Protein AF-A0A382FI22-F1 (afdb_monomer)

Solvent-accessible surface area (backbone atoms only — not comparable to full-atom values): 4390 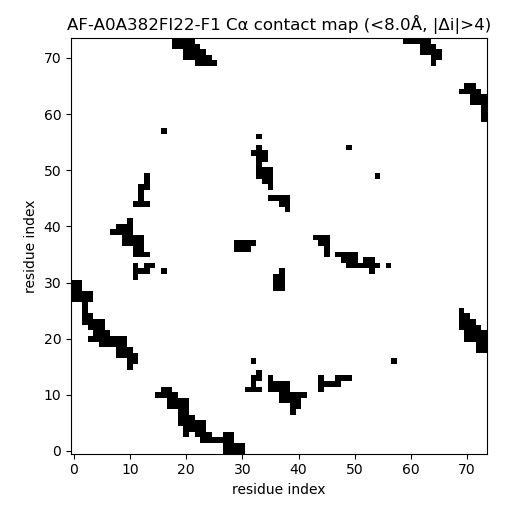Å² total; per-residue (Å²): 114,44,72,53,48,60,77,43,47,34,29,35,38,73,53,94,53,63,37,36,28,68,35,38,43,97,57,66,43,75,58,62,39,34,76,27,58,43,36,55,64,92,55,80,65,52,92,70,68,71,31,81,94,41,61,84,72,83,74,82,97,48,75,50,62,50,98,79,68,46,32,29,34,68

pLDDT: mean 94.74, std 2.8, range [84.06, 98.06]

Sequence (74 aa):
MAQLKPGTRWTSSVCDTEVIVVKGPPDEVELTCGGVTMVAAGEEPVAGGLDDGASGGTLLGKRYVDDGDTMEVL

Radius of gyration: 11.65 Å; Cα contacts (8 Å, |Δi|>4): 156; chains: 1; bounding box: 25×25×27 Å

Secondary structure (DSSP, 8-state):
-B---TT-EEE-SSSS-EEEEEE--SS-B--EETTEE-EETTSPPPP----GGGTT---TT--EE-TTS--EE-

Mean predicted aligned error: 2.85 Å

Structure (mmCIF, N/CA/C/O backbone):
data_AF-A0A382FI22-F1
#
_entry.id   AF-A0A382FI22-F1
#
loop_
_atom_site.group_PDB
_atom_site.id
_atom_site.type_symbol
_atom_site.label_atom_id
_atom_site.label_alt_id
_atom_site.label_comp_id
_atom_site.label_asym_id
_atom_site.label_entity_id
_atom_site.label_seq_id
_atom_site.pdbx_PDB_ins_code
_atom_site.Cartn_x
_atom_site.Cartn_y
_atom_site.Cartn_z
_atom_site.occupancy
_atom_site.B_iso_or_equiv
_atom_site.auth_seq_id
_atom_site.auth_comp_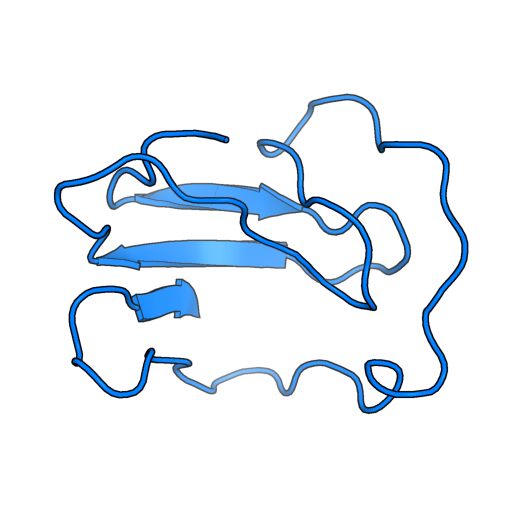id
_atom_site.auth_asym_id
_atom_site.auth_atom_id
_atom_site.pdbx_PDB_model_num
ATOM 1 N N . MET A 1 1 ? 10.188 -6.825 4.756 1.00 84.06 1 MET A N 1
ATOM 2 C CA . MET A 1 1 ? 9.254 -6.362 5.805 1.00 84.06 1 MET A CA 1
ATOM 3 C C . MET A 1 1 ? 9.553 -4.907 6.112 1.00 84.06 1 MET A C 1
ATOM 5 O O . MET A 1 1 ? 10.711 -4.515 6.010 1.00 84.06 1 MET A O 1
ATOM 9 N N . ALA A 1 2 ? 8.527 -4.115 6.409 1.00 90.19 2 ALA A N 1
ATOM 10 C CA . ALA A 1 2 ? 8.648 -2.702 6.739 1.00 90.19 2 ALA A CA 1
ATOM 11 C C . ALA A 1 2 ? 7.535 -2.269 7.698 1.00 90.19 2 ALA A C 1
ATOM 13 O O . ALA A 1 2 ? 6.434 -2.823 7.695 1.00 90.19 2 ALA A O 1
ATOM 14 N N . GLN A 1 3 ? 7.807 -1.234 8.491 1.00 95.56 3 GLN A N 1
ATOM 15 C CA . GLN A 1 3 ? 6.782 -0.589 9.302 1.00 95.56 3 GLN A CA 1
ATOM 16 C C . GLN A 1 3 ? 5.970 0.394 8.447 1.00 95.56 3 GLN A C 1
ATOM 18 O O . GLN A 1 3 ? 6.487 1.428 8.011 1.00 95.56 3 GLN A O 1
ATOM 23 N N . LEU A 1 4 ? 4.688 0.091 8.227 1.00 96.75 4 LEU A N 1
ATOM 24 C CA . LEU A 1 4 ? 3.783 0.949 7.462 1.00 96.75 4 LEU A CA 1
ATOM 25 C C . LEU A 1 4 ? 3.367 2.153 8.309 1.00 96.75 4 LEU A C 1
ATOM 27 O O . LEU A 1 4 ? 2.664 2.017 9.305 1.00 96.75 4 LEU A O 1
ATOM 31 N N . LYS A 1 5 ? 3.800 3.355 7.925 1.00 96.69 5 LYS A N 1
ATOM 32 C CA . LYS A 1 5 ? 3.478 4.584 8.665 1.00 96.69 5 LYS A CA 1
ATOM 33 C C . LYS A 1 5 ? 2.336 5.334 7.979 1.00 96.69 5 LYS A C 1
ATOM 35 O O . LYS A 1 5 ? 2.415 5.524 6.762 1.00 96.69 5 LYS A O 1
ATOM 40 N N . PRO A 1 6 ? 1.318 5.814 8.716 1.00 97.75 6 PRO A N 1
ATOM 41 C CA . PRO A 1 6 ? 0.270 6.654 8.147 1.00 97.75 6 PRO A CA 1
ATOM 42 C C . PRO A 1 6 ? 0.831 7.829 7.335 1.00 97.75 6 PRO A C 1
ATOM 44 O O . PRO A 1 6 ? 1.787 8.484 7.749 1.00 97.75 6 PRO A O 1
ATOM 47 N N . GLY A 1 7 ? 0.243 8.077 6.167 1.00 97.50 7 GLY A N 1
ATOM 48 C CA . GLY A 1 7 ? 0.661 9.103 5.212 1.00 97.50 7 GLY A CA 1
ATOM 49 C C . GLY A 1 7 ? 1.810 8.701 4.282 1.00 97.50 7 GLY A C 1
ATOM 50 O O . GLY A 1 7 ? 2.123 9.461 3.368 1.00 97.50 7 GLY A O 1
ATOM 51 N N . THR A 1 8 ? 2.436 7.532 4.468 1.00 97.75 8 THR A N 1
ATOM 52 C CA . THR A 1 8 ? 3.451 7.040 3.520 1.00 97.75 8 THR A CA 1
ATOM 53 C C . THR A 1 8 ? 2.806 6.476 2.260 1.00 97.75 8 THR A C 1
ATOM 55 O O . THR A 1 8 ? 1.740 5.861 2.318 1.00 97.75 8 THR A O 1
ATOM 58 N N . ARG A 1 9 ? 3.461 6.696 1.116 1.00 98.06 9 ARG A N 1
ATOM 59 C CA . ARG A 1 9 ? 3.038 6.193 -0.195 1.00 98.06 9 ARG A CA 1
ATOM 60 C C . ARG A 1 9 ? 3.924 5.030 -0.618 1.00 98.06 9 ARG A C 1
ATOM 62 O O . ARG A 1 9 ? 5.145 5.105 -0.478 1.00 98.06 9 ARG A O 1
ATOM 69 N N . TRP A 1 10 ? 3.294 4.005 -1.171 1.00 98.00 10 TRP A N 1
ATOM 70 C CA . TRP A 1 10 ? 3.932 2.784 -1.648 1.00 98.00 10 TRP A CA 1
ATOM 71 C C . TRP A 1 10 ? 3.531 2.528 -3.096 1.00 98.00 10 TRP A C 1
ATOM 73 O O . TRP A 1 10 ? 2.391 2.796 -3.475 1.00 98.00 10 TRP A O 1
ATOM 83 N N . THR A 1 11 ? 4.463 2.021 -3.898 1.00 97.50 11 THR A N 1
ATOM 84 C CA . THR A 1 11 ? 4.253 1.711 -5.316 1.00 97.50 11 THR A CA 1
ATOM 85 C C . THR A 1 11 ? 4.413 0.221 -5.567 1.00 97.50 11 THR A C 1
ATOM 87 O O . THR A 1 11 ? 5.267 -0.442 -4.973 1.00 97.50 11 THR A O 1
ATOM 90 N N . SER A 1 12 ? 3.562 -0.311 -6.439 1.00 96.62 12 SER A N 1
ATOM 91 C CA . SER A 1 12 ? 3.686 -1.673 -6.935 1.00 96.62 12 SER A CA 1
ATOM 92 C C . SER A 1 12 ? 4.940 -1.796 -7.793 1.00 96.62 12 SER A C 1
ATOM 94 O O . SER A 1 12 ? 5.347 -0.849 -8.467 1.00 96.62 12 SER A O 1
ATOM 96 N N . SER A 1 13 ? 5.545 -2.981 -7.759 1.00 96.00 13 SER A N 1
ATOM 97 C CA . SER A 1 13 ? 6.704 -3.308 -8.591 1.00 96.00 13 SER A CA 1
ATOM 98 C C . SER A 1 13 ? 6.309 -3.923 -9.942 1.00 96.00 13 SER A C 1
ATOM 100 O O . SER A 1 13 ? 7.158 -4.075 -10.815 1.00 96.00 13 SER A O 1
ATOM 102 N N . VAL A 1 14 ? 5.034 -4.294 -10.123 1.00 95.19 14 VAL A N 1
ATOM 103 C CA . VAL A 1 14 ? 4.549 -5.063 -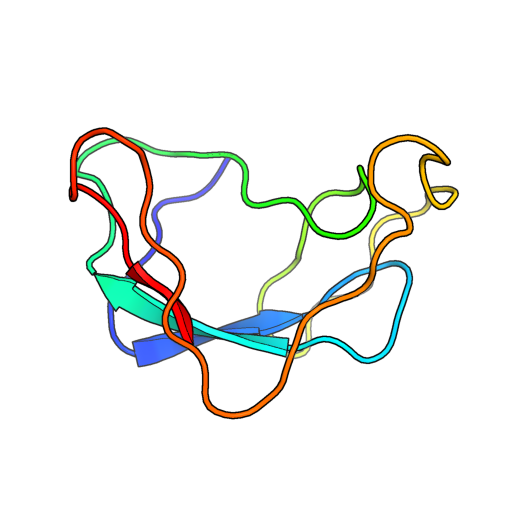11.289 1.00 95.19 14 VAL A CA 1
ATOM 104 C C . VAL A 1 14 ? 3.419 -4.385 -12.067 1.00 95.19 14 VAL A C 1
ATOM 106 O O . VAL A 1 14 ? 3.028 -4.869 -13.127 1.00 95.19 14 VAL A O 1
ATOM 109 N N . CYS A 1 15 ? 2.873 -3.279 -11.563 1.00 93.69 15 CYS A N 1
ATOM 110 C CA . CYS A 1 15 ? 1.845 -2.488 -12.239 1.00 93.69 15 CYS A CA 1
ATOM 111 C C . CYS A 1 15 ? 1.864 -1.036 -11.744 1.00 93.69 15 CYS A C 1
ATOM 113 O O . CYS A 1 15 ? 2.592 -0.707 -10.813 1.00 93.69 15 CYS A O 1
ATOM 115 N N . ASP A 1 16 ? 1.006 -0.186 -12.305 1.00 94.19 16 ASP A N 1
ATOM 116 C CA . ASP A 1 16 ? 0.935 1.244 -11.961 1.00 94.19 16 ASP A CA 1
ATOM 117 C C . ASP A 1 16 ? 0.182 1.531 -10.642 1.00 94.19 16 ASP A C 1
ATOM 119 O O . ASP A 1 16 ? -0.194 2.669 -10.365 1.00 94.19 16 ASP A O 1
ATOM 123 N N . THR A 1 17 ? -0.113 0.501 -9.837 1.00 96.25 17 THR A N 1
ATOM 124 C CA . THR A 1 17 ? -0.850 0.680 -8.579 1.00 96.25 17 THR A CA 1
ATOM 125 C C . THR A 1 17 ? 0.029 1.348 -7.538 1.00 96.25 17 THR A C 1
ATOM 127 O O . THR A 1 17 ? 1.123 0.880 -7.227 1.00 96.25 17 THR A O 1
ATOM 130 N N . GLU A 1 18 ? -0.523 2.370 -6.904 1.00 97.12 18 GLU A N 1
ATOM 131 C CA . GLU A 1 18 ? 0.061 3.009 -5.740 1.00 97.12 18 GLU A CA 1
ATOM 132 C C . GLU A 1 18 ? -0.987 3.134 -4.651 1.00 97.12 18 GLU A C 1
ATOM 134 O O . GLU A 1 18 ? -2.174 3.287 -4.940 1.00 97.12 18 GLU A O 1
ATOM 139 N N . VAL A 1 19 ? -0.532 3.098 -3.405 1.00 97.56 19 VAL A N 1
ATOM 140 C CA . VAL A 1 19 ? -1.410 3.221 -2.247 1.00 97.56 19 VAL A CA 1
ATOM 141 C C . VAL A 1 19 ? -0.836 4.175 -1.216 1.00 97.56 19 VAL A C 1
ATOM 143 O O . VAL A 1 19 ? 0.385 4.329 -1.091 1.00 97.56 19 VAL A O 1
ATOM 1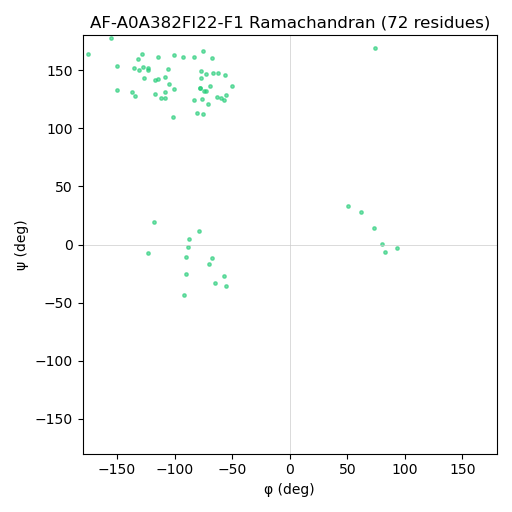46 N N . ILE A 1 20 ? -1.723 4.802 -0.449 1.00 98.00 20 ILE A N 1
ATOM 147 C CA . ILE A 1 20 ? -1.352 5.582 0.734 1.00 98.00 20 ILE A CA 1
ATOM 148 C C . ILE A 1 20 ? -1.790 4.827 1.982 1.00 98.00 20 ILE A C 1
ATOM 150 O O . ILE A 1 20 ? -2.942 4.414 2.107 1.00 98.00 20 ILE A O 1
ATOM 154 N N . VAL A 1 21 ? -0.875 4.691 2.939 1.00 98.06 21 VAL A N 1
ATOM 155 C CA . VAL A 1 21 ? -1.174 4.097 4.242 1.00 98.06 21 VAL A CA 1
ATOM 156 C C . VAL A 1 21 ? -2.041 5.063 5.047 1.00 98.06 21 VAL A C 1
ATOM 158 O O . VAL A 1 21 ? -1.624 6.179 5.353 1.00 98.06 21 VAL A O 1
ATOM 161 N N . VAL A 1 22 ? -3.235 4.629 5.435 1.00 98.06 22 VAL A N 1
ATOM 162 C CA . VAL A 1 22 ? -4.101 5.345 6.383 1.00 98.06 22 VAL A CA 1
ATOM 163 C C . VAL A 1 22 ? -3.828 4.872 7.805 1.00 98.06 22 VAL A C 1
ATOM 165 O O . VAL A 1 22 ? -3.714 5.684 8.723 1.00 98.06 22 VAL A O 1
ATOM 168 N N . LYS A 1 23 ? -3.698 3.555 7.974 1.00 97.25 23 LYS A N 1
ATOM 169 C CA . LYS A 1 23 ? -3.464 2.879 9.249 1.00 97.25 23 LYS A CA 1
ATOM 170 C C . LYS A 1 23 ? -2.405 1.806 9.028 1.00 97.25 23 LYS A C 1
ATOM 172 O O . LYS A 1 23 ? -2.494 1.048 8.066 1.00 97.25 23 LYS A O 1
ATOM 177 N N . GLY A 1 24 ? -1.394 1.776 9.885 1.00 94.88 24 GLY A N 1
ATOM 178 C CA . GLY A 1 24 ? -0.359 0.749 9.862 1.00 94.88 24 GLY A CA 1
ATOM 179 C C . GLY A 1 24 ? -0.504 -0.200 11.049 1.00 94.88 24 GLY A C 1
ATOM 180 O O . GLY A 1 24 ? -0.849 0.280 12.134 1.00 94.88 24 GLY A O 1
ATOM 181 N N . PRO A 1 25 ? -0.210 -1.499 10.874 1.00 94.44 25 PRO A N 1
ATOM 182 C CA . PRO A 1 25 ? -0.175 -2.439 11.983 1.00 94.44 25 PRO A CA 1
ATOM 183 C C . PRO A 1 25 ? 0.997 -2.106 12.929 1.00 94.44 25 PRO A C 1
ATOM 185 O O . PRO A 1 25 ? 1.934 -1.401 12.537 1.00 94.44 25 PRO A O 1
ATOM 188 N N . PRO A 1 26 ? 0.964 -2.583 14.188 1.00 89.81 26 PRO A N 1
ATOM 189 C CA . PRO A 1 26 ? 2.041 -2.331 15.148 1.00 89.81 26 PRO A CA 1
ATOM 190 C C . PRO A 1 26 ? 3.364 -2.991 14.732 1.00 89.81 26 PRO A C 1
ATOM 192 O O . PRO A 1 26 ? 4.437 -2.438 14.988 1.00 89.81 26 PRO A O 1
ATOM 195 N N . ASP A 1 27 ? 3.271 -4.146 14.075 1.00 93.38 27 ASP A N 1
ATOM 196 C CA . ASP A 1 27 ? 4.401 -4.957 13.640 1.00 93.38 27 ASP A CA 1
ATOM 197 C C . ASP A 1 27 ? 4.837 -4.615 12.209 1.00 93.38 27 ASP A C 1
ATOM 199 O O . ASP A 1 27 ? 4.095 -4.026 11.418 1.00 93.38 27 ASP A O 1
ATOM 203 N N . GLU A 1 28 ? 6.064 -4.999 11.857 1.00 94.94 28 GLU A N 1
ATOM 204 C CA . GLU A 1 28 ? 6.518 -4.921 10.472 1.00 94.94 28 GLU A CA 1
ATOM 205 C C . GLU A 1 28 ? 5.782 -5.947 9.613 1.00 94.94 28 GLU A C 1
ATOM 207 O O . GLU A 1 28 ? 5.644 -7.113 9.982 1.00 94.94 28 GLU A O 1
ATOM 212 N N . VAL A 1 29 ? 5.350 -5.518 8.431 1.00 94.62 29 VAL A N 1
ATOM 213 C CA . VAL A 1 29 ? 4.638 -6.374 7.482 1.00 94.62 29 VAL A CA 1
ATOM 214 C C . VAL A 1 29 ? 5.286 -6.318 6.111 1.00 94.62 29 VAL A C 1
ATOM 216 O O . VAL A 1 29 ? 6.100 -5.444 5.803 1.00 94.62 29 VAL A O 1
ATOM 219 N N . GLU A 1 30 ? 4.949 -7.286 5.274 1.00 94.31 30 GLU A N 1
ATOM 220 C CA . GLU A 1 30 ? 5.263 -7.241 3.857 1.00 94.31 30 GLU A CA 1
ATOM 221 C C . GLU A 1 30 ? 4.016 -6.831 3.078 1.00 94.31 30 GLU A C 1
ATOM 223 O O . GLU A 1 30 ? 3.050 -7.584 2.985 1.00 94.31 30 GLU A O 1
ATOM 228 N N . LEU A 1 31 ? 4.037 -5.615 2.534 1.00 95.31 31 LEU A N 1
ATOM 229 C CA . LEU A 1 31 ? 2.988 -5.145 1.642 1.00 95.31 31 LEU A CA 1
ATOM 230 C C . LEU A 1 31 ? 3.287 -5.648 0.229 1.00 95.31 31 LEU A C 1
ATOM 232 O O . LEU A 1 31 ? 4.366 -5.386 -0.303 1.00 95.31 31 LEU A O 1
ATOM 236 N N . THR A 1 32 ? 2.336 -6.350 -0.382 1.00 95.75 32 THR A N 1
ATOM 237 C CA . THR A 1 32 ? 2.477 -6.885 -1.740 1.00 95.75 32 THR A CA 1
ATOM 238 C C . THR A 1 32 ? 1.357 -6.389 -2.647 1.00 95.75 32 THR A C 1
ATOM 240 O O . THR A 1 32 ? 0.239 -6.125 -2.208 1.00 95.75 32 THR A O 1
ATOM 243 N N . CYS A 1 33 ? 1.663 -6.263 -3.935 1.00 95.81 33 CYS A N 1
ATOM 244 C CA . CYS A 1 33 ? 0.697 -6.015 -4.995 1.00 95.81 33 CYS A CA 1
ATOM 245 C C . CYS A 1 33 ? 1.020 -6.958 -6.152 1.00 95.81 33 CYS A C 1
ATOM 247 O O . CYS A 1 33 ? 2.172 -7.051 -6.574 1.00 95.81 33 CYS A O 1
ATOM 249 N N . GLY A 1 34 ? 0.023 -7.706 -6.630 1.00 94.50 34 GLY A N 1
ATOM 250 C CA . GLY A 1 34 ? 0.246 -8.691 -7.688 1.00 94.50 34 GLY A CA 1
ATOM 251 C C . GLY A 1 34 ? 1.223 -9.810 -7.304 1.00 94.50 34 GLY A C 1
ATOM 252 O O . GLY A 1 34 ? 1.922 -10.326 -8.169 1.00 94.50 34 GLY A O 1
ATOM 253 N N . GLY A 1 35 ? 1.321 -10.143 -6.011 1.00 94.88 35 GLY A N 1
ATOM 254 C CA . GLY A 1 35 ? 2.252 -11.153 -5.492 1.00 94.88 35 GLY A CA 1
ATOM 255 C C . GLY A 1 35 ? 3.699 -10.677 -5.314 1.00 94.88 35 GLY A C 1
ATOM 256 O O . GLY A 1 35 ? 4.530 -11.450 -4.849 1.00 94.88 35 GLY A O 1
ATOM 257 N N . VAL A 1 36 ? 4.011 -9.415 -5.631 1.00 96.38 36 VAL A N 1
ATOM 258 C CA . VAL A 1 36 ? 5.360 -8.844 -5.485 1.00 96.38 36 VAL A CA 1
ATOM 259 C C . VAL A 1 36 ? 5.367 -7.744 -4.433 1.00 96.38 36 VAL A C 1
ATOM 261 O O . VAL A 1 36 ? 4.419 -6.963 -4.322 1.00 96.38 36 VAL A O 1
ATOM 264 N N . THR A 1 37 ? 6.444 -7.677 -3.654 1.00 96.50 37 THR A N 1
ATOM 265 C CA . THR A 1 37 ? 6.658 -6.658 -2.625 1.00 96.50 37 THR A CA 1
ATOM 266 C C . THR A 1 37 ? 6.556 -5.251 -3.221 1.00 96.50 37 THR A C 1
ATOM 268 O O . THR A 1 37 ? 7.190 -4.926 -4.232 1.00 96.50 37 THR A O 1
ATOM 271 N N . MET A 1 38 ? 5.737 -4.414 -2.588 1.00 97.00 38 MET A N 1
ATOM 272 C CA . MET A 1 38 ? 5.670 -2.986 -2.877 1.00 97.00 38 MET A CA 1
ATOM 273 C C . MET A 1 38 ? 6.869 -2.278 -2.249 1.00 97.00 38 MET A C 1
ATOM 275 O O . MET A 1 38 ? 7.353 -2.676 -1.188 1.00 97.00 38 MET A O 1
ATOM 279 N N . VAL A 1 39 ? 7.310 -1.196 -2.877 1.00 97.19 39 VAL A N 1
ATOM 280 C CA . VAL A 1 39 ? 8.424 -0.367 -2.394 1.00 97.19 39 VAL A CA 1
ATOM 281 C C . VAL A 1 39 ? 7.930 1.023 -2.018 1.00 97.19 39 VAL A C 1
ATOM 283 O O . VAL A 1 39 ? 6.833 1.427 -2.425 1.00 97.19 39 VAL A O 1
ATOM 286 N N . ALA A 1 40 ? 8.704 1.769 -1.225 1.00 96.88 40 ALA A N 1
ATOM 287 C CA . ALA A 1 40 ? 8.329 3.146 -0.930 1.00 96.88 40 ALA A CA 1
ATOM 288 C C . ALA A 1 40 ? 8.319 3.968 -2.227 1.00 96.88 40 ALA A C 1
ATOM 290 O O . ALA A 1 40 ? 9.086 3.725 -3.159 1.00 96.88 40 ALA A O 1
ATOM 291 N N . ALA A 1 41 ? 7.427 4.951 -2.313 1.00 96.44 41 ALA A N 1
ATOM 292 C CA . ALA A 1 41 ? 7.323 5.772 -3.511 1.00 96.44 41 ALA A CA 1
ATOM 293 C C . ALA A 1 41 ? 8.661 6.455 -3.850 1.00 96.44 41 ALA A C 1
ATOM 295 O O . ALA A 1 41 ? 9.199 7.214 -3.044 1.00 96.44 41 ALA A O 1
ATOM 296 N N . GLY A 1 42 ? 9.147 6.226 -5.072 1.00 94.81 42 GLY A N 1
ATOM 297 C CA . GLY A 1 42 ? 10.430 6.744 -5.556 1.00 94.81 42 GLY A CA 1
ATOM 298 C C . GLY A 1 42 ? 11.614 5.791 -5.371 1.00 94.81 42 GLY A C 1
ATOM 299 O O . GLY A 1 42 ? 12.707 6.121 -5.826 1.00 94.81 42 GLY A O 1
ATOM 300 N N . GLU A 1 43 ? 11.415 4.631 -4.743 1.00 96.06 43 GLU A N 1
ATOM 301 C CA . GLU A 1 43 ? 12.401 3.549 -4.724 1.00 96.06 43 GLU A CA 1
ATOM 302 C C . GLU A 1 43 ? 12.325 2.688 -5.992 1.00 96.06 43 GLU A C 1
ATOM 304 O O . GLU A 1 43 ? 11.342 2.710 -6.736 1.00 96.06 43 GLU A O 1
ATOM 309 N N . GLU A 1 44 ? 13.397 1.936 -6.245 1.00 94.94 44 GLU A N 1
ATOM 310 C CA . GLU A 1 44 ? 13.498 1.070 -7.414 1.00 94.94 44 GLU A CA 1
ATOM 311 C C . GLU A 1 44 ? 12.615 -0.183 -7.242 1.00 94.94 44 GLU A C 1
ATOM 313 O O . GLU A 1 44 ? 12.681 -0.826 -6.190 1.00 94.94 44 GLU A O 1
ATOM 318 N N . PRO A 1 45 ? 11.794 -0.550 -8.246 1.00 92.69 45 PRO A N 1
ATOM 319 C CA . PRO A 1 45 ? 10.947 -1.736 -8.189 1.00 92.69 45 PRO A CA 1
ATOM 320 C C . PRO A 1 45 ? 11.726 -3.023 -7.928 1.00 92.69 45 PRO A C 1
ATOM 322 O O . PRO A 1 45 ? 12.831 -3.228 -8.437 1.00 92.69 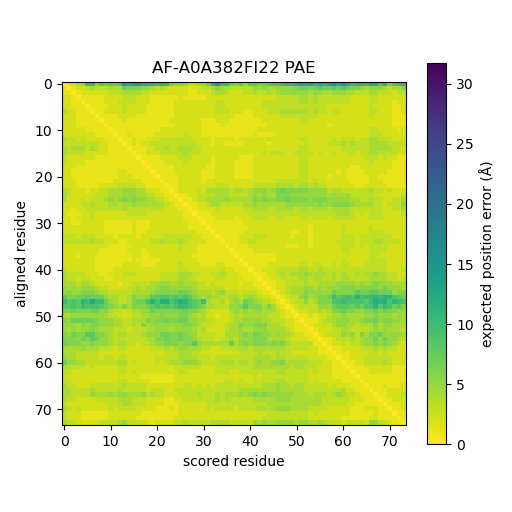45 PRO A O 1
ATOM 325 N N . VAL A 1 46 ? 11.103 -3.948 -7.203 1.00 92.25 46 VAL A N 1
ATOM 326 C CA . VAL A 1 46 ? 11.646 -5.296 -7.026 1.00 92.25 46 VAL A CA 1
ATOM 327 C C . VAL A 1 46 ? 11.380 -6.121 -8.285 1.00 92.25 46 VAL A C 1
ATOM 329 O O . VAL A 1 46 ? 10.266 -6.141 -8.807 1.00 92.25 46 VAL A O 1
ATOM 332 N N . ALA A 1 47 ? 12.393 -6.846 -8.763 1.00 88.00 47 ALA A N 1
ATOM 333 C CA . ALA A 1 47 ? 12.218 -7.781 -9.869 1.00 88.00 47 ALA A CA 1
ATOM 334 C C . ALA A 1 47 ? 11.253 -8.911 -9.471 1.00 88.00 47 ALA A C 1
ATOM 336 O O . ALA A 1 47 ? 11.463 -9.599 -8.473 1.00 88.00 47 ALA A O 1
ATOM 337 N N . GLY A 1 48 ? 10.219 -9.131 -10.277 1.00 87.12 48 GLY A N 1
ATOM 338 C CA . GLY A 1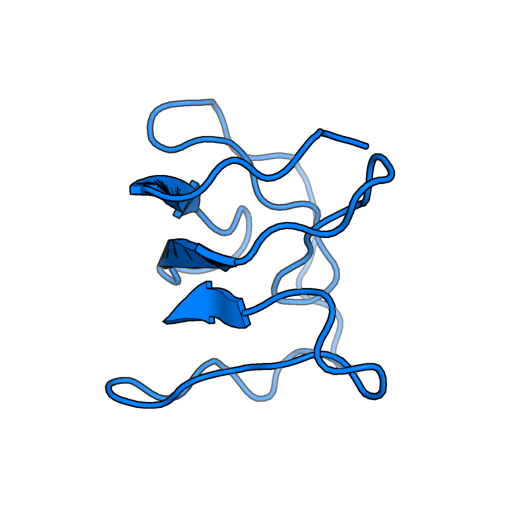 48 ? 9.213 -10.157 -10.032 1.00 87.12 48 GLY A CA 1
ATOM 339 C C . GLY A 1 48 ? 8.214 -10.255 -11.180 1.00 87.12 48 GLY A C 1
ATOM 340 O O . GLY A 1 48 ? 8.151 -9.377 -12.040 1.00 87.12 48 GLY A O 1
ATOM 341 N N . GLY A 1 49 ? 7.466 -11.355 -11.210 1.00 89.25 49 GLY A N 1
ATOM 342 C CA . GLY A 1 49 ? 6.353 -11.556 -12.134 1.00 89.25 49 GLY A CA 1
ATOM 343 C C . GLY A 1 49 ? 5.026 -11.417 -11.402 1.00 89.25 49 GLY A C 1
ATOM 344 O O . GLY A 1 49 ? 4.949 -11.717 -10.213 1.00 89.25 49 GLY A O 1
ATOM 345 N N . LEU A 1 50 ? 3.996 -10.978 -12.123 1.00 91.31 50 LEU A N 1
ATOM 346 C CA . LEU A 1 50 ? 2.630 -10.963 -11.613 1.00 91.31 50 LEU A CA 1
ATOM 347 C C . LEU A 1 50 ? 2.199 -12.391 -11.250 1.00 91.31 50 LEU A C 1
ATOM 349 O O . LEU A 1 50 ? 2.286 -13.288 -12.087 1.00 91.31 50 LEU A O 1
ATOM 353 N N . ASP A 1 51 ? 1.732 -12.589 -10.020 1.00 93.19 51 ASP A N 1
ATOM 354 C CA . ASP A 1 51 ? 1.079 -13.831 -9.606 1.00 93.19 51 ASP A CA 1
ATOM 355 C C . ASP A 1 51 ? -0.348 -13.873 -10.174 1.00 93.19 51 ASP A C 1
ATOM 357 O O . ASP A 1 51 ? -1.152 -12.966 -9.931 1.00 93.19 51 ASP A O 1
ATOM 361 N N . ASP A 1 52 ? -0.679 -14.939 -10.909 1.00 91.00 52 ASP A N 1
ATOM 362 C CA . ASP A 1 52 ? -2.009 -15.157 -11.486 1.00 91.00 52 ASP A CA 1
ATOM 363 C C . ASP A 1 52 ? -3.112 -15.118 -10.414 1.00 91.00 52 ASP A C 1
ATOM 365 O O . ASP A 1 52 ? -4.191 -14.572 -10.661 1.00 91.00 52 ASP A O 1
ATOM 369 N N . GLY A 1 53 ? -2.838 -15.616 -9.202 1.00 92.94 53 GLY A N 1
ATOM 370 C CA . GLY A 1 53 ? -3.763 -15.582 -8.066 1.00 92.94 53 GLY A CA 1
ATOM 371 C C . GLY A 1 53 ? -3.995 -14.181 -7.486 1.00 92.94 53 GLY A C 1
ATOM 372 O O . GLY A 1 53 ? -4.986 -13.965 -6.789 1.00 92.94 53 GLY A O 1
ATOM 373 N N . ALA A 1 54 ? -3.127 -13.218 -7.809 1.00 90.75 54 ALA A N 1
ATOM 374 C CA . ALA A 1 54 ? -3.196 -11.820 -7.379 1.00 90.75 54 ALA A CA 1
ATOM 375 C C . ALA A 1 54 ? -3.348 -10.838 -8.563 1.00 90.75 54 ALA A C 1
ATOM 377 O O . ALA A 1 54 ? -3.101 -9.639 -8.424 1.00 90.75 54 ALA A O 1
ATOM 378 N N . SER A 1 55 ? -3.783 -11.327 -9.728 1.00 91.50 55 SER A N 1
ATOM 379 C CA . SER A 1 55 ? -3.883 -10.562 -10.983 1.00 91.50 55 SER A CA 1
ATOM 380 C C . SER A 1 55 ? -5.205 -9.799 -11.174 1.00 91.50 55 SER A C 1
ATOM 382 O O . SER A 1 55 ? -5.417 -9.164 -12.206 1.00 91.50 55 SER A O 1
ATOM 384 N N . GLY A 1 56 ? -6.095 -9.811 -10.175 1.00 91.50 56 GLY A N 1
ATOM 385 C CA . GLY A 1 56 ? -7.418 -9.172 -10.246 1.00 91.50 56 GLY A CA 1
ATOM 386 C C . GLY A 1 56 ? -7.404 -7.638 -10.309 1.00 91.50 56 GLY A C 1
ATOM 387 O O . GLY A 1 56 ? -8.433 -7.030 -10.603 1.00 91.50 56 GLY A O 1
ATOM 388 N N . GLY A 1 57 ? -6.247 -7.019 -10.063 1.00 90.75 57 GLY A N 1
ATOM 389 C CA . GLY A 1 57 ? -6.070 -5.570 -10.061 1.00 90.75 57 GLY A CA 1
ATOM 390 C C . GLY A 1 57 ? -6.671 -4.873 -8.837 1.00 90.75 57 GLY A C 1
ATOM 391 O O . GLY A 1 57 ? -7.415 -5.456 -8.047 1.00 90.75 57 GLY A O 1
ATOM 392 N N . THR A 1 58 ? -6.339 -3.592 -8.693 1.00 93.94 58 THR A N 1
ATOM 393 C CA . THR A 1 58 ? -6.781 -2.746 -7.577 1.00 93.94 58 THR A CA 1
ATOM 394 C C . THR A 1 58 ? -7.801 -1.730 -8.080 1.00 93.94 58 THR A C 1
ATOM 396 O O . THR A 1 58 ? -7.547 -0.984 -9.024 1.00 93.94 58 THR A O 1
ATOM 399 N N . LEU A 1 59 ? -8.975 -1.685 -7.453 1.00 95.38 59 LEU A N 1
ATOM 400 C CA . LEU A 1 59 ? -10.010 -0.696 -7.752 1.00 95.38 59 LEU A CA 1
ATOM 401 C C . LEU A 1 59 ? -9.678 0.658 -7.119 1.00 95.38 59 LEU A C 1
ATOM 403 O O . LEU A 1 59 ? -9.377 0.737 -5.926 1.00 95.38 59 LEU A O 1
ATOM 407 N N . LEU A 1 60 ? -9.836 1.720 -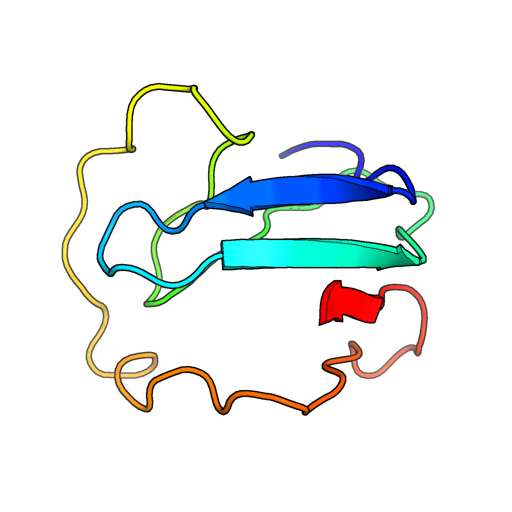7.905 1.00 94.50 60 LEU A N 1
ATOM 408 C CA . LEU A 1 60 ? -9.700 3.102 -7.450 1.00 94.50 60 LEU A CA 1
ATOM 409 C C . LEU A 1 60 ? -10.885 3.534 -6.574 1.00 94.50 60 LEU A C 1
ATOM 411 O O . LEU A 1 60 ? -12.028 3.126 -6.793 1.00 94.50 60 LEU A O 1
ATOM 415 N N . GLY A 1 61 ? -10.616 4.404 -5.597 1.00 93.38 61 GLY A N 1
ATOM 416 C CA . GLY A 1 61 ? -11.639 4.961 -4.701 1.00 93.38 61 GLY A CA 1
ATOM 417 C C . GLY A 1 61 ? -12.171 3.967 -3.664 1.00 93.38 61 GLY A C 1
ATOM 418 O O . GLY A 1 61 ? -13.218 4.207 -3.056 1.00 93.38 61 GLY A O 1
ATOM 419 N N . LYS A 1 62 ? -11.478 2.840 -3.474 1.00 96.25 62 LYS A N 1
ATOM 420 C CA . LYS A 1 62 ? -11.765 1.856 -2.431 1.00 96.25 62 LYS A CA 1
ATOM 421 C C . LYS A 1 62 ? -10.814 2.019 -1.254 1.00 96.25 62 LYS A C 1
ATOM 423 O O . LYS A 1 62 ? -9.788 2.675 -1.351 1.00 96.25 62 LYS A O 1
ATOM 428 N N . ARG A 1 63 ? -11.208 1.426 -0.131 1.00 96.62 63 ARG A N 1
ATOM 429 C CA . ARG A 1 63 ? -10.384 1.299 1.069 1.00 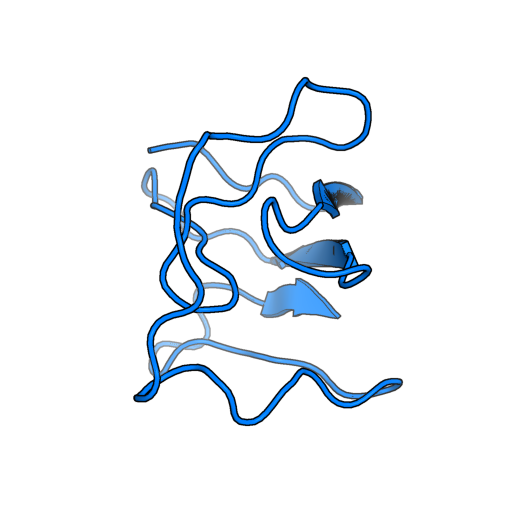96.62 63 ARG A CA 1
ATOM 430 C C . ARG A 1 63 ? -10.172 -0.186 1.288 1.00 96.62 63 ARG A C 1
ATOM 432 O O . ARG A 1 63 ? -11.144 -0.943 1.230 1.00 96.62 63 ARG A O 1
ATOM 439 N N . TYR A 1 64 ? -8.925 -0.581 1.479 1.00 95.88 64 TYR A N 1
ATOM 440 C CA . TYR A 1 64 ? -8.533 -1.966 1.694 1.00 95.88 64 TYR A CA 1
ATOM 441 C C . TYR A 1 64 ? -8.039 -2.096 3.125 1.00 95.88 64 TYR A C 1
ATOM 443 O O . TYR A 1 64 ? -7.162 -1.341 3.544 1.00 95.88 64 TYR A O 1
ATOM 451 N N . VAL A 1 65 ? -8.622 -3.038 3.856 1.00 96.62 65 VAL A N 1
ATOM 452 C CA . VAL A 1 65 ? -8.285 -3.359 5.244 1.00 96.62 65 VAL A CA 1
ATOM 453 C C . VAL A 1 65 ? -7.917 -4.832 5.330 1.00 96.62 65 VAL A C 1
ATOM 455 O O . VAL A 1 65 ? -8.386 -5.632 4.516 1.00 96.62 65 VAL A O 1
ATOM 458 N N . ASP A 1 66 ? -7.073 -5.188 6.290 1.00 94.44 66 ASP A N 1
ATOM 459 C CA . ASP A 1 66 ? -6.895 -6.586 6.673 1.00 94.44 66 ASP A CA 1
ATOM 460 C C . ASP A 1 66 ? -8.088 -7.083 7.504 1.00 94.44 66 ASP A C 1
ATOM 462 O O . ASP A 1 66 ? -8.882 -6.299 8.027 1.00 94.44 66 ASP A O 1
ATOM 466 N N . ASP A 1 67 ? -8.181 -8.402 7.676 1.00 94.31 67 ASP A N 1
ATOM 467 C CA . ASP A 1 67 ? -9.249 -9.046 8.452 1.00 94.31 67 ASP A CA 1
ATOM 468 C C . ASP A 1 67 ? -9.326 -8.550 9.907 1.00 94.31 67 ASP A C 1
ATOM 470 O O . ASP A 1 67 ? -10.392 -8.589 10.524 1.00 94.31 67 ASP A O 1
ATOM 474 N N . GLY A 1 68 ? -8.202 -8.090 10.468 1.00 93.56 68 GLY A N 1
ATOM 475 C CA . GLY A 1 68 ? -8.119 -7.563 11.827 1.00 93.56 68 GLY A CA 1
ATOM 476 C C . GLY A 1 68 ? -8.396 -6.062 11.959 1.00 93.56 68 GLY A C 1
ATOM 477 O O . GLY A 1 68 ? -8.361 -5.563 13.083 1.00 93.56 68 GLY A O 1
ATOM 478 N N . ASP A 1 69 ? -8.637 -5.339 10.858 1.00 94.62 69 ASP A N 1
ATOM 479 C CA . ASP A 1 69 ? -8.714 -3.867 10.814 1.00 94.62 69 ASP A CA 1
ATOM 480 C C . ASP A 1 69 ? -7.502 -3.169 11.484 1.00 94.62 69 ASP A C 1
ATOM 482 O O . ASP A 1 69 ? -7.596 -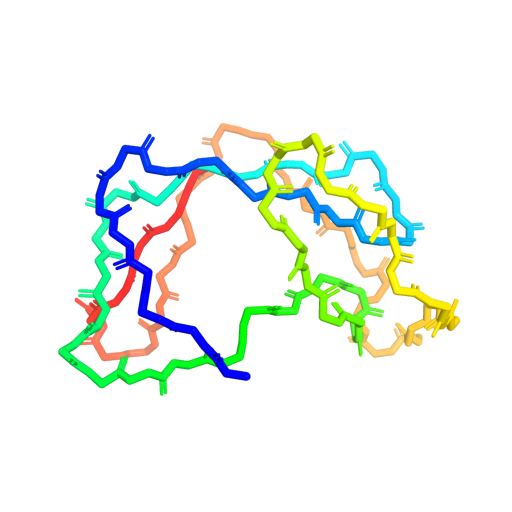2.091 12.090 1.00 94.62 69 ASP A O 1
ATOM 486 N N . THR A 1 70 ? -6.335 -3.807 11.384 1.00 95.00 70 THR A N 1
ATOM 487 C CA . THR A 1 70 ? -5.057 -3.334 11.927 1.00 95.00 70 THR A CA 1
ATOM 488 C C . THR A 1 70 ? -4.285 -2.479 10.927 1.00 95.00 70 THR A C 1
ATOM 490 O O . THR A 1 70 ? -3.522 -1.600 11.331 1.00 95.00 70 THR A O 1
ATOM 493 N N . MET A 1 71 ? -4.530 -2.668 9.630 1.00 95.62 71 MET A N 1
ATOM 494 C CA . MET A 1 71 ? -3.984 -1.869 8.546 1.00 95.62 71 MET A CA 1
ATOM 495 C C . MET A 1 71 ? -5.084 -1.364 7.621 1.00 95.62 71 MET A C 1
ATOM 497 O O . MET A 1 71 ? -6.128 -1.986 7.446 1.00 95.62 71 MET A O 1
ATOM 501 N N . GLU A 1 72 ? -4.819 -0.232 6.985 1.00 97.62 72 GLU A N 1
ATOM 502 C CA . GLU A 1 72 ? -5.722 0.347 6.006 1.00 97.62 72 GLU A CA 1
ATOM 503 C C . GLU A 1 72 ? -4.944 1.134 4.956 1.00 97.62 72 GLU A C 1
ATOM 505 O O . GLU A 1 72 ? -4.097 1.968 5.297 1.00 97.62 72 GLU A O 1
ATOM 510 N N . VAL A 1 73 ? -5.277 0.905 3.686 1.00 97.56 73 VAL A N 1
ATOM 511 C CA . VAL A 1 73 ? -4.742 1.643 2.538 1.00 97.56 73 VAL A CA 1
ATOM 512 C C . VAL A 1 73 ? -5.859 2.101 1.598 1.00 97.56 73 VAL A C 1
ATOM 514 O O . VAL A 1 73 ? -6.972 1.563 1.617 1.00 97.56 73 VAL A O 1
ATOM 517 N N . LEU A 1 74 ? -5.557 3.105 0.778 1.00 96.38 74 LEU A N 1
ATOM 518 C CA . LEU A 1 74 ? -6.433 3.655 -0.262 1.00 96.38 74 LEU A CA 1
ATOM 519 C C . LEU A 1 74 ? -5.682 3.864 -1.573 1.00 96.38 74 LEU A C 1
ATOM 521 O O . LEU A 1 74 ? -4.451 4.094 -1.489 1.00 96.38 74 LEU A O 1
#

Foldseek 3Di:
DAWQDAQWKWAALEDRDIKGWRATAPDDDFDHAQNAGIDTPPDHHDDDYRDPVRPPDDDPPDWDAPPVNRTIID

Organism: NCBI:txid408172